Protein AF-A0A1T5D5Y9-F1 (afdb_monomer_lite)

InterPro domains:
  IPR007760 Manganese catalase [PF05067] (1-73)
  IPR009078 Ferritin-like superfamily [SSF47240] (1-70)
  IPR012347 Ferritin-like [G3DSA:1.20.1260.10] (1-78)

Radius of gyration: 20.39 Å; chains: 1; bounding box: 55×24×56 Å

Organism: NCBI:txid1507287

Secondary structure (DSSP, 8-state):
-----SS-SS----SS--HHHHHHHHHHHHSTTSHHHHHHHHHHHHHH---HHHHHHHHHHHHHHHHHHHHHHHHHSPP---GGG-SS-SSSTTSSSSS---

Foldseek 3Di:
DDDDDPDAPDDDDDPFADVVVLVVLVCLQDNCVHLVVVLVVLVVVLVVDPPPVVSVVSPVVSVVSVSVSVVSVVRNDGPPPPPVPPPPPPPPVVPPPPPDDD

Sequence (102 aa):
MFMHNKRLQYTVRVSEPNPALASLLLEQFGGPDGELAAAMRYFTQGLAEDDPGRKDRITTIATSIATRITIVARAMRPPKIDRKAAVPALLIFAKSNCMAAP

pLDDT: mean 78.89, std 21.31, range [30.95, 97.31]

Structure (mmCIF, N/CA/C/O backbone):
data_AF-A0A1T5D5Y9-F1
#
_entry.id   AF-A0A1T5D5Y9-F1
#
loop_
_atom_site.group_PDB
_atom_site.id
_atom_site.type_symbol
_atom_site.label_atom_id
_atom_site.label_alt_id
_atom_site.label_comp_id
_atom_site.label_asym_id
_atom_site.label_entity_id
_atom_site.label_seq_id
_atom_site.pdbx_PDB_ins_code
_atom_site.Cartn_x
_atom_site.Cartn_y
_atom_site.Cartn_z
_atom_site.occupancy
_atom_site.B_iso_or_equiv
_atom_site.auth_seq_id
_atom_site.auth_comp_id
_atom_site.auth_asym_id
_atom_site.auth_atom_id
_atom_site.pdbx_PDB_model_num
ATOM 1 N N . MET A 1 1 ? 16.516 3.342 -4.594 1.00 86.19 1 MET A N 1
ATOM 2 C CA . MET A 1 1 ? 16.690 3.634 -3.151 1.00 86.19 1 MET A CA 1
ATOM 3 C C . MET A 1 1 ? 15.465 4.395 -2.668 1.00 86.19 1 MET A C 1
ATOM 5 O O . MET A 1 1 ? 14.974 5.224 -3.421 1.00 86.19 1 MET A O 1
ATOM 9 N N . PHE A 1 2 ? 14.961 4.110 -1.464 1.00 91.06 2 PHE A N 1
ATOM 10 C CA . PHE A 1 2 ? 13.808 4.811 -0.884 1.00 91.06 2 PHE A CA 1
ATOM 11 C C . PHE A 1 2 ? 14.244 5.740 0.250 1.00 91.06 2 PHE A C 1
ATOM 13 O O . PHE A 1 2 ? 15.176 5.430 0.989 1.00 91.06 2 PHE A O 1
ATOM 20 N N . MET A 1 3 ? 13.529 6.852 0.411 1.00 93.62 3 MET A N 1
ATOM 21 C CA . MET A 1 3 ? 13.630 7.735 1.572 1.00 93.62 3 MET A CA 1
ATOM 22 C C . MET A 1 3 ? 12.248 7.886 2.200 1.00 93.62 3 MET A C 1
ATOM 24 O O . MET A 1 3 ? 11.262 8.087 1.494 1.00 93.62 3 MET A O 1
ATOM 28 N N . HIS A 1 4 ? 12.168 7.806 3.528 1.00 92.50 4 HIS A N 1
ATOM 29 C CA . HIS A 1 4 ? 10.912 7.974 4.254 1.00 92.50 4 HIS A CA 1
ATOM 30 C C . HIS A 1 4 ? 10.856 9.344 4.932 1.00 92.50 4 HIS A C 1
ATOM 32 O O . HIS A 1 4 ? 11.707 9.681 5.756 1.00 92.50 4 HIS A O 1
ATOM 38 N N . ASN A 1 5 ? 9.821 10.122 4.614 1.00 91.50 5 ASN A N 1
ATOM 39 C CA . ASN A 1 5 ? 9.489 11.352 5.322 1.00 91.50 5 ASN A CA 1
ATOM 40 C C . ASN A 1 5 ? 8.318 11.090 6.282 1.00 91.50 5 ASN A C 1
ATOM 42 O O . ASN A 1 5 ? 7.302 10.532 5.879 1.00 91.50 5 ASN A O 1
ATOM 46 N N . LYS A 1 6 ? 8.437 11.531 7.542 1.00 89.75 6 LYS A N 1
ATOM 47 C CA . LYS A 1 6 ? 7.370 11.389 8.552 1.00 89.75 6 LYS A CA 1
ATOM 48 C C . LYS A 1 6 ? 6.138 12.256 8.256 1.00 89.75 6 LYS A C 1
ATOM 50 O O . LYS A 1 6 ? 5.087 12.044 8.858 1.00 89.75 6 LYS A O 1
ATOM 55 N N . ARG A 1 7 ? 6.269 13.268 7.392 1.00 87.69 7 ARG A N 1
ATOM 56 C CA . ARG A 1 7 ? 5.151 14.112 6.957 1.00 87.69 7 ARG A CA 1
ATOM 57 C C . ARG A 1 7 ? 4.295 13.349 5.951 1.00 87.69 7 ARG A C 1
ATOM 59 O O . ARG A 1 7 ? 4.814 12.822 4.974 1.00 87.69 7 ARG A O 1
ATOM 66 N N . LEU A 1 8 ? 2.987 13.331 6.189 1.00 84.69 8 LEU A N 1
ATOM 67 C CA . LEU A 1 8 ? 2.023 12.744 5.263 1.00 84.69 8 LEU A CA 1
ATOM 68 C C . LEU A 1 8 ? 1.889 13.619 4.014 1.00 84.69 8 LEU A C 1
ATOM 70 O O . LEU A 1 8 ? 1.935 14.845 4.116 1.00 84.69 8 LEU A O 1
ATOM 74 N N . GLN A 1 9 ? 1.656 12.989 2.860 1.00 81.44 9 GLN A N 1
ATOM 75 C CA . GLN A 1 9 ? 1.346 13.700 1.613 1.00 81.44 9 GLN A CA 1
ATOM 76 C C . GLN A 1 9 ? 0.036 14.492 1.723 1.00 81.44 9 GLN A C 1
ATOM 78 O O . GLN A 1 9 ? -0.060 15.590 1.185 1.00 81.44 9 GLN A O 1
ATOM 83 N N . TYR A 1 10 ? -0.933 13.966 2.478 1.00 82.00 10 TYR A N 1
ATOM 84 C CA . TYR A 1 10 ? -2.170 14.658 2.826 1.00 82.00 10 TYR A CA 1
ATOM 85 C C . TYR A 1 10 ? -2.444 14.579 4.326 1.00 82.00 10 TYR A C 1
ATOM 87 O O . TYR A 1 10 ? -2.237 13.549 4.971 1.00 82.00 10 TYR A O 1
ATOM 95 N N . THR A 1 11 ? -2.922 15.690 4.892 1.00 82.06 11 THR A N 1
ATOM 96 C CA . THR A 1 11 ? -3.265 15.759 6.316 1.00 82.06 11 THR A CA 1
ATOM 97 C C . THR A 1 11 ? -4.588 15.046 6.561 1.00 82.06 11 THR A C 1
ATOM 99 O O . THR A 1 11 ? -5.636 15.514 6.130 1.00 82.06 11 THR A O 1
ATOM 102 N N . VAL A 1 12 ? -4.541 13.948 7.311 1.00 82.31 12 VAL A N 1
ATOM 103 C CA . VAL A 1 12 ? -5.733 13.214 7.751 1.00 82.31 12 VAL A CA 1
ATOM 104 C C . VAL A 1 12 ? -6.173 13.716 9.123 1.00 82.31 12 VAL A C 1
ATOM 106 O O . VAL A 1 12 ? -5.367 13.765 10.058 1.00 82.31 12 VAL A O 1
ATOM 109 N N . ARG A 1 13 ? -7.457 14.059 9.254 1.00 81.88 13 ARG A N 1
ATOM 110 C CA . ARG A 1 13 ? -8.103 14.432 10.519 1.00 81.88 13 ARG A CA 1
ATOM 111 C C . ARG A 1 13 ? -9.226 13.437 10.807 1.00 81.88 13 ARG A C 1
ATOM 113 O O . ARG A 1 13 ? -10.073 13.225 9.951 1.00 81.88 13 ARG A O 1
ATOM 120 N N . VAL A 1 14 ? -9.207 12.840 11.996 1.00 79.69 14 VAL A N 1
ATOM 121 C CA . VAL A 1 14 ? -10.227 11.895 12.476 1.00 79.69 14 VAL A CA 1
ATOM 122 C C . VAL A 1 14 ? -10.879 12.533 13.695 1.00 79.69 14 VAL A C 1
ATOM 124 O O . VAL A 1 14 ? -10.172 12.845 14.654 1.00 79.69 14 VAL A O 1
ATOM 127 N N . SER A 1 15 ? -12.186 12.782 13.632 1.00 79.88 15 SER A N 1
ATOM 128 C CA . SER A 1 15 ? -12.967 13.362 14.731 1.00 79.88 15 SER A CA 1
ATOM 129 C C . SER A 1 15 ? -13.251 12.324 15.813 1.00 79.88 15 SER A C 1
ATOM 131 O O . SER A 1 15 ? -12.945 12.548 16.981 1.00 79.88 15 SER A O 1
ATOM 133 N N . GLU A 1 16 ? -13.774 11.169 15.411 1.00 82.75 16 GLU A N 1
ATOM 134 C CA . GLU A 1 16 ? -14.196 10.090 16.299 1.00 82.75 16 GLU A CA 1
ATOM 135 C C . GLU A 1 16 ? -13.780 8.714 15.750 1.00 82.75 16 GLU A C 1
ATOM 137 O O . GLU A 1 16 ? -13.668 8.541 14.532 1.00 82.75 16 GLU A O 1
ATOM 142 N N . PRO A 1 17 ? -13.513 7.719 16.616 1.00 85.19 17 PRO A N 1
ATOM 143 C CA . PRO A 1 17 ? -13.281 6.349 16.172 1.00 85.19 17 PRO A CA 1
ATOM 144 C C . PRO A 1 17 ? -14.543 5.739 15.544 1.00 85.19 17 PRO A C 1
ATOM 146 O O . PRO A 1 17 ? -15.587 5.687 16.186 1.00 85.19 17 PRO A O 1
ATOM 149 N N . ASN A 1 18 ? -14.425 5.200 14.327 1.00 85.25 18 ASN A N 1
ATOM 150 C CA . ASN A 1 18 ? -15.490 4.440 13.669 1.00 85.25 18 ASN A CA 1
ATOM 151 C C . ASN A 1 18 ? -14.955 3.068 13.202 1.00 85.25 18 ASN A C 1
ATOM 153 O O . ASN A 1 18 ? -14.232 3.006 12.203 1.00 85.25 18 ASN A O 1
ATOM 157 N N . PRO A 1 19 ? -15.280 1.964 13.905 1.00 86.62 19 PRO A N 1
ATOM 158 C CA . PRO A 1 19 ? -14.745 0.640 13.592 1.00 86.62 19 PRO A CA 1
ATOM 159 C C . PRO A 1 19 ? -15.280 0.067 12.272 1.00 86.62 19 PRO A C 1
ATOM 161 O O . PRO A 1 19 ? -14.531 -0.607 11.574 1.00 86.62 19 PRO A O 1
ATOM 164 N N . ALA A 1 20 ? -16.523 0.376 11.885 1.00 88.38 20 ALA A N 1
ATOM 165 C CA . ALA A 1 20 ? -17.089 -0.090 10.617 1.00 88.38 20 ALA A CA 1
ATOM 166 C C . ALA A 1 20 ? -16.359 0.535 9.418 1.00 88.38 20 ALA A C 1
ATOM 168 O O . ALA A 1 20 ? -15.991 -0.159 8.472 1.00 88.38 20 ALA A O 1
ATOM 169 N N . LEU A 1 21 ? -16.067 1.839 9.493 1.00 85.06 21 LEU A N 1
ATOM 170 C CA . LEU A 1 21 ? -15.243 2.514 8.490 1.00 85.06 21 LEU A CA 1
ATOM 171 C C . LEU A 1 21 ? -13.805 1.975 8.489 1.00 85.06 21 LEU A C 1
ATOM 173 O O . LEU A 1 21 ? -13.225 1.789 7.423 1.00 85.06 21 LEU A O 1
ATOM 177 N N . ALA A 1 22 ? -13.230 1.692 9.662 1.00 87.31 22 ALA A N 1
ATOM 178 C CA . ALA A 1 22 ? -11.891 1.113 9.755 1.00 87.31 22 ALA A CA 1
ATOM 179 C C . ALA A 1 22 ? -11.804 -0.263 9.071 1.00 87.31 22 ALA A C 1
ATOM 181 O O . ALA A 1 22 ? -10.816 -0.529 8.394 1.00 87.31 22 ALA A O 1
ATOM 182 N N . SER A 1 23 ? -12.842 -1.101 9.172 1.00 88.50 23 SER A N 1
ATOM 183 C CA . SER A 1 23 ? -12.913 -2.377 8.447 1.00 88.50 23 SER A CA 1
ATOM 184 C C . SER A 1 23 ? -12.887 -2.197 6.927 1.00 88.50 23 SER A C 1
ATOM 186 O O . SER A 1 23 ? -12.173 -2.924 6.246 1.00 88.50 23 SER A O 1
ATOM 188 N N . LEU A 1 24 ? -13.590 -1.196 6.388 1.00 88.44 24 LEU A N 1
ATOM 189 C CA . LEU A 1 24 ? -13.534 -0.875 4.954 1.00 88.44 24 LEU A CA 1
ATOM 190 C C . LEU A 1 24 ? -12.159 -0.323 4.541 1.00 88.44 24 LEU A C 1
ATOM 192 O O . LEU A 1 24 ? -11.653 -0.624 3.464 1.00 88.44 24 LEU A O 1
ATOM 196 N N . LEU A 1 25 ? -11.519 0.465 5.407 1.00 90.12 25 LEU A N 1
ATOM 197 C CA . LEU A 1 25 ? -10.172 0.984 5.160 1.00 90.12 25 LEU A CA 1
ATOM 198 C C . LEU A 1 25 ? -9.094 -0.108 5.218 1.00 90.12 25 LEU A C 1
ATOM 200 O O . LEU A 1 25 ? -8.073 0.035 4.550 1.00 90.12 25 LEU A O 1
ATOM 204 N N . LEU A 1 26 ? -9.307 -1.198 5.963 1.00 90.69 26 LEU A N 1
ATOM 205 C CA . LEU A 1 26 ? -8.418 -2.365 5.932 1.00 90.69 26 LEU A CA 1
ATOM 206 C C . LEU A 1 26 ? -8.434 -3.048 4.563 1.00 90.69 26 LEU A C 1
ATOM 208 O O . LEU A 1 26 ? -7.371 -3.425 4.070 1.00 90.69 26 LEU A O 1
ATOM 212 N N . GLU A 1 27 ? -9.603 -3.132 3.929 1.00 91.06 27 GLU A N 1
ATOM 213 C CA . GLU A 1 27 ? -9.728 -3.630 2.557 1.00 91.06 27 GLU A CA 1
ATOM 214 C C . GLU A 1 27 ? -8.977 -2.717 1.577 1.00 91.06 27 GLU A C 1
ATOM 216 O O . GLU A 1 27 ? -8.163 -3.182 0.782 1.00 91.06 27 GLU A O 1
ATOM 221 N N . GLN A 1 28 ? -9.126 -1.395 1.709 1.00 89.44 28 GLN A N 1
ATOM 222 C CA . GLN A 1 28 ? -8.368 -0.446 0.886 1.00 89.44 28 GLN A CA 1
ATOM 223 C C . GLN A 1 28 ? -6.854 -0.503 1.153 1.00 89.44 28 GLN A C 1
ATOM 225 O O . GLN A 1 28 ? -6.052 -0.233 0.260 1.00 89.44 28 GLN A O 1
ATOM 230 N N . PHE A 1 29 ? -6.440 -0.839 2.374 1.00 91.88 29 PHE A N 1
ATOM 231 C CA . PHE A 1 29 ? -5.033 -0.953 2.742 1.00 91.88 29 PHE A CA 1
ATOM 232 C C . PHE A 1 29 ? -4.394 -2.217 2.154 1.00 91.88 29 PHE A C 1
ATOM 234 O O . PHE A 1 29 ? -3.368 -2.124 1.479 1.00 91.88 29 PHE A O 1
ATOM 241 N N . GLY A 1 30 ? -4.978 -3.387 2.430 1.00 89.75 30 GLY A N 1
ATOM 242 C CA . GLY A 1 30 ? -4.350 -4.694 2.210 1.00 89.75 30 GLY A CA 1
ATOM 243 C C . GLY A 1 30 ? -5.211 -5.730 1.487 1.00 89.75 30 GLY A C 1
ATOM 244 O O . GLY A 1 30 ? -4.773 -6.872 1.368 1.00 89.75 30 GLY A O 1
ATOM 245 N N . GLY A 1 31 ? -6.399 -5.359 1.013 1.00 91.38 31 GLY A N 1
ATOM 246 C CA . GLY A 1 31 ? -7.225 -6.211 0.164 1.00 91.38 31 GLY A CA 1
ATOM 247 C C . GLY A 1 31 ? -6.576 -6.495 -1.200 1.00 91.38 31 GLY A C 1
ATOM 248 O O . GLY A 1 31 ? -5.605 -5.830 -1.583 1.00 91.38 31 GLY A O 1
ATOM 249 N N . PRO A 1 32 ? -7.097 -7.469 -1.968 1.00 90.75 32 PRO A N 1
ATOM 250 C CA . PRO A 1 32 ? -6.592 -7.840 -3.298 1.00 90.75 32 PRO A CA 1
ATOM 251 C C . PRO A 1 32 ? -6.479 -6.656 -4.276 1.00 90.75 32 PRO A C 1
ATOM 253 O O . PRO A 1 32 ? -5.509 -6.557 -5.041 1.00 90.75 32 PRO A O 1
ATOM 256 N N . ASP A 1 33 ? -7.429 -5.723 -4.199 1.00 90.75 33 ASP A N 1
ATOM 257 C CA . ASP A 1 33 ? -7.458 -4.494 -4.998 1.00 90.75 33 ASP A CA 1
ATOM 258 C C . ASP A 1 33 ? -7.034 -3.246 -4.208 1.00 90.75 33 ASP A C 1
ATOM 260 O O . ASP A 1 33 ? -7.120 -2.121 -4.704 1.00 90.75 33 ASP A O 1
ATOM 264 N N . GLY A 1 34 ? -6.513 -3.445 -2.996 1.00 90.00 34 GLY A N 1
ATOM 265 C CA . GLY A 1 34 ? -6.023 -2.388 -2.127 1.00 90.00 34 GLY A CA 1
ATOM 266 C C . GLY A 1 34 ? -4.754 -1.705 -2.644 1.00 90.00 34 GLY A C 1
ATOM 267 O O . GLY A 1 34 ? -4.065 -2.149 -3.570 1.00 90.00 34 GLY A O 1
ATOM 268 N N . GLU A 1 35 ? -4.404 -0.598 -1.998 1.00 93.12 35 GLU A N 1
ATOM 269 C CA . GLU A 1 35 ? -3.279 0.250 -2.388 1.00 93.12 35 GLU A CA 1
ATOM 270 C C . GLU A 1 35 ? -1.933 -0.464 -2.259 1.00 93.12 35 GLU A C 1
ATOM 272 O O . GLU A 1 35 ? -1.049 -0.249 -3.089 1.00 93.12 35 GLU A O 1
ATOM 277 N N . LEU A 1 36 ? -1.778 -1.357 -1.274 1.00 93.12 36 LEU A N 1
ATOM 278 C CA . LEU A 1 36 ? -0.572 -2.174 -1.142 1.00 93.12 36 LEU A CA 1
ATOM 279 C C . LEU A 1 36 ? -0.388 -3.106 -2.339 1.00 93.12 36 LEU A C 1
ATOM 281 O O . LEU A 1 36 ? 0.698 -3.149 -2.922 1.00 93.12 36 LEU A O 1
ATOM 285 N N . ALA A 1 37 ? -1.450 -3.805 -2.741 1.00 93.38 37 ALA A N 1
ATOM 286 C CA . ALA A 1 37 ? -1.408 -4.702 -3.886 1.00 93.38 37 ALA A CA 1
ATOM 287 C C . ALA A 1 37 ? -1.107 -3.923 -5.178 1.00 93.38 37 ALA A C 1
ATOM 289 O O . ALA A 1 37 ? -0.231 -4.314 -5.952 1.00 93.38 37 ALA A O 1
ATOM 290 N N . ALA A 1 38 ? -1.751 -2.769 -5.379 1.00 93.06 38 ALA A N 1
ATOM 291 C CA . ALA A 1 38 ? -1.487 -1.904 -6.524 1.00 93.06 38 ALA A CA 1
ATOM 292 C C . ALA A 1 38 ? -0.046 -1.365 -6.546 1.00 93.06 38 ALA A C 1
ATOM 294 O O . ALA A 1 38 ? 0.609 -1.434 -7.587 1.00 93.06 38 ALA A O 1
ATOM 295 N N . ALA A 1 39 ? 0.480 -0.883 -5.414 1.00 94.19 39 ALA A N 1
ATOM 296 C CA . ALA A 1 39 ? 1.857 -0.400 -5.321 1.00 94.19 39 ALA A CA 1
ATOM 297 C C . ALA A 1 39 ? 2.860 -1.498 -5.701 1.00 94.19 39 ALA A C 1
ATOM 299 O O . ALA A 1 39 ? 3.759 -1.252 -6.502 1.00 94.19 39 ALA A O 1
ATOM 300 N N . MET A 1 40 ? 2.684 -2.721 -5.187 1.00 95.75 40 MET A N 1
ATOM 301 C CA . MET A 1 40 ? 3.574 -3.845 -5.499 1.00 95.75 40 MET A CA 1
ATOM 302 C C . MET A 1 40 ? 3.509 -4.260 -6.975 1.00 95.75 40 MET A C 1
ATOM 304 O O . MET A 1 40 ? 4.550 -4.540 -7.576 1.00 95.75 40 MET A O 1
ATOM 308 N N . ARG A 1 41 ? 2.322 -4.234 -7.599 1.00 96.38 41 ARG A N 1
ATOM 309 C CA . ARG A 1 41 ? 2.179 -4.476 -9.047 1.00 96.38 41 ARG A CA 1
ATOM 310 C C . ARG A 1 41 ? 2.968 -3.454 -9.867 1.00 96.38 41 ARG A C 1
ATOM 312 O O . ARG A 1 41 ? 3.758 -3.843 -10.719 1.00 96.38 41 ARG A O 1
ATOM 319 N N . TYR A 1 42 ? 2.829 -2.160 -9.578 1.00 96.00 42 TYR A N 1
ATOM 320 C CA . TYR A 1 42 ? 3.581 -1.139 -10.314 1.00 96.00 42 TYR A CA 1
ATOM 321 C C . TYR A 1 42 ? 5.085 -1.163 -10.004 1.00 96.00 42 TYR A C 1
ATOM 323 O O . TYR A 1 42 ? 5.883 -0.910 -10.900 1.00 96.00 42 TYR A O 1
ATOM 331 N N . PHE A 1 43 ? 5.511 -1.522 -8.787 1.00 95.50 43 PHE A N 1
ATOM 332 C CA . PHE A 1 43 ? 6.941 -1.687 -8.497 1.00 95.50 43 PHE A CA 1
ATOM 333 C C . PHE A 1 43 ? 7.562 -2.841 -9.277 1.00 95.50 43 PHE A C 1
ATOM 335 O O . PHE A 1 43 ? 8.617 -2.667 -9.879 1.00 95.50 43 PHE A O 1
ATOM 342 N N . THR A 1 44 ? 6.913 -4.005 -9.289 1.00 96.50 44 THR A N 1
ATOM 343 C CA . THR A 1 44 ? 7.415 -5.169 -10.034 1.00 96.50 44 THR A CA 1
ATOM 344 C C . THR A 1 44 ? 7.463 -4.894 -11.537 1.00 96.50 44 THR A C 1
ATOM 346 O O . THR A 1 44 ? 8.463 -5.217 -12.172 1.00 96.50 44 THR A O 1
ATOM 349 N N . GLN A 1 45 ? 6.462 -4.195 -12.084 1.00 96.19 45 GLN A N 1
ATOM 350 C CA . GLN A 1 45 ? 6.477 -3.717 -13.472 1.00 96.19 45 GLN A CA 1
ATOM 351 C C . GLN A 1 45 ? 7.617 -2.725 -13.735 1.00 96.19 45 GLN A C 1
ATOM 353 O O . GLN A 1 45 ? 8.346 -2.880 -14.707 1.00 96.19 45 GLN A O 1
ATOM 358 N N . GLY A 1 46 ? 7.816 -1.732 -12.864 1.00 95.50 46 GLY A N 1
ATOM 359 C CA . GLY A 1 46 ? 8.883 -0.740 -13.025 1.00 95.50 46 GLY A CA 1
ATOM 360 C C . GLY A 1 46 ? 10.286 -1.347 -12.936 1.00 95.50 46 GLY A C 1
ATOM 361 O O . GLY A 1 46 ? 11.194 -0.907 -13.637 1.00 95.50 46 GLY A O 1
ATOM 362 N N . LEU A 1 47 ? 10.483 -2.382 -12.114 1.00 94.62 47 LEU A N 1
ATOM 363 C CA . LEU A 1 47 ? 11.758 -3.102 -12.038 1.00 94.62 47 LEU A CA 1
ATOM 364 C C . LEU A 1 47 ? 12.063 -3.891 -13.317 1.00 94.62 47 LEU A C 1
ATOM 366 O O . LEU A 1 47 ? 13.228 -3.953 -13.702 1.00 94.62 47 LEU A O 1
ATOM 370 N N . ALA A 1 48 ? 11.031 -4.444 -13.957 1.00 96.69 48 ALA A N 1
ATOM 371 C CA . ALA A 1 48 ? 11.130 -5.221 -15.192 1.00 96.69 48 ALA A CA 1
ATOM 372 C C . ALA A 1 48 ? 11.090 -4.370 -16.478 1.00 96.69 48 ALA A C 1
ATOM 374 O O . ALA A 1 48 ? 11.187 -4.926 -17.565 1.00 96.69 48 ALA A O 1
ATOM 375 N N . GLU A 1 49 ? 10.916 -3.049 -16.375 1.00 97.19 49 GLU A N 1
ATOM 376 C CA . GLU A 1 49 ? 10.868 -2.151 -17.532 1.00 97.19 49 GLU A CA 1
ATOM 377 C C . GLU A 1 49 ? 12.275 -1.695 -17.948 1.00 97.19 49 GLU A C 1
ATOM 379 O O . GLU A 1 49 ? 13.096 -1.285 -17.108 1.00 97.19 49 GLU A O 1
ATOM 384 N N . ASP A 1 50 ? 12.503 -1.727 -19.262 1.00 96.44 50 ASP A N 1
ATOM 385 C CA . ASP A 1 50 ? 13.765 -1.379 -19.918 1.00 96.44 50 ASP A CA 1
ATOM 386 C C . ASP A 1 50 ? 13.737 0.044 -20.488 1.00 96.44 50 ASP A C 1
ATOM 388 O O . ASP A 1 50 ? 14.769 0.715 -20.531 1.00 96.44 50 ASP A O 1
ATOM 392 N N . ASP A 1 51 ? 12.557 0.536 -20.886 1.00 97.31 51 ASP A N 1
ATOM 393 C CA . ASP A 1 51 ? 12.369 1.905 -21.367 1.00 97.31 51 ASP A CA 1
ATOM 394 C C . ASP A 1 51 ? 12.547 2.910 -20.211 1.00 97.31 51 ASP A C 1
A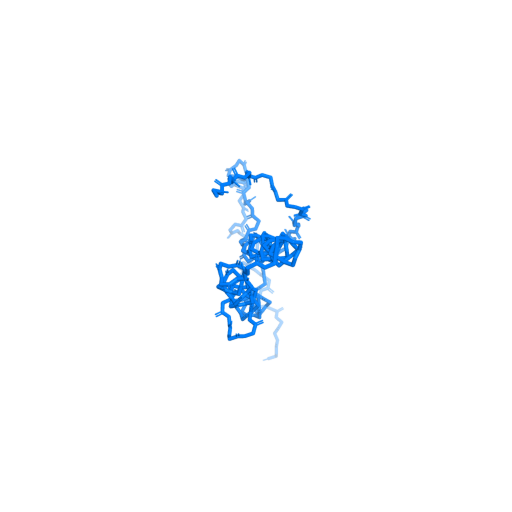TOM 396 O O . ASP A 1 51 ? 11.728 2.923 -19.283 1.00 97.31 51 ASP A O 1
ATOM 400 N N . PRO A 1 52 ? 13.564 3.795 -20.245 1.00 94.81 52 PRO A N 1
ATOM 401 C CA . PRO A 1 52 ? 13.846 4.692 -19.127 1.00 94.81 52 PRO A CA 1
ATOM 402 C C . PRO A 1 52 ? 12.696 5.653 -18.797 1.00 94.81 52 PRO A C 1
ATOM 404 O O . PRO A 1 52 ? 12.438 5.922 -17.624 1.00 94.81 52 PRO A O 1
ATOM 407 N N . GLY A 1 53 ? 11.982 6.155 -19.809 1.00 95.69 53 GLY A N 1
ATOM 408 C CA . GLY A 1 53 ? 10.885 7.104 -19.611 1.00 95.69 53 GLY A CA 1
ATOM 409 C C . GLY A 1 53 ? 9.647 6.429 -19.027 1.00 95.69 53 GLY A C 1
ATOM 410 O O . GLY A 1 53 ? 8.981 6.967 -18.138 1.00 95.69 53 GLY A O 1
ATOM 411 N N . ARG A 1 54 ? 9.350 5.209 -19.481 1.00 94.88 54 ARG A N 1
ATOM 412 C CA . ARG A 1 54 ? 8.232 4.423 -18.950 1.00 94.88 54 ARG A CA 1
ATOM 413 C C . ARG A 1 54 ? 8.525 3.927 -17.541 1.00 94.88 54 ARG A C 1
ATOM 415 O O . ARG A 1 54 ? 7.660 4.028 -16.672 1.00 94.88 54 ARG A O 1
ATOM 422 N N . LYS A 1 55 ? 9.759 3.490 -17.294 1.00 96.44 55 LYS A N 1
ATOM 423 C CA . LYS A 1 55 ? 10.252 3.088 -15.977 1.00 96.44 55 LYS A CA 1
ATOM 424 C C . LYS A 1 55 ? 10.130 4.208 -14.953 1.00 96.44 55 LYS A C 1
ATOM 426 O O . LYS A 1 55 ? 9.619 3.964 -13.858 1.00 96.44 55 LYS A O 1
ATOM 431 N N . ASP A 1 56 ? 10.546 5.424 -15.304 1.00 96.19 56 ASP A N 1
ATOM 432 C CA . ASP A 1 56 ? 10.430 6.594 -14.429 1.00 96.19 56 ASP A CA 1
ATOM 433 C C . ASP A 1 56 ? 8.967 6.885 -14.067 1.00 96.19 56 ASP A C 1
ATOM 435 O O . ASP A 1 56 ? 8.603 6.988 -12.889 1.00 96.19 56 ASP A O 1
ATOM 439 N N . ARG A 1 57 ? 8.086 6.894 -15.074 1.00 95.44 57 ARG A N 1
ATOM 440 C CA . ARG A 1 57 ? 6.651 7.114 -14.871 1.00 95.44 57 ARG A CA 1
ATOM 441 C C . ARG A 1 57 ? 6.020 6.042 -13.981 1.00 95.44 57 ARG A C 1
ATOM 443 O O . ARG A 1 57 ? 5.296 6.378 -13.044 1.00 95.44 57 ARG A O 1
ATOM 450 N N . ILE A 1 58 ? 6.286 4.766 -14.255 1.00 96.56 58 ILE A N 1
ATOM 451 C CA . ILE A 1 58 ? 5.734 3.636 -13.493 1.00 96.56 58 ILE A CA 1
ATOM 452 C C . ILE A 1 58 ? 6.241 3.669 -12.047 1.00 96.56 58 ILE A C 1
ATOM 454 O O . ILE A 1 58 ? 5.452 3.540 -11.111 1.00 96.56 58 ILE A O 1
ATOM 458 N N . THR A 1 59 ? 7.536 3.910 -11.844 1.00 93.38 59 THR A N 1
ATOM 459 C CA . THR A 1 59 ? 8.141 3.971 -10.505 1.00 93.38 59 THR A CA 1
ATOM 460 C C . THR A 1 59 ? 7.610 5.163 -9.703 1.00 93.38 59 THR A C 1
ATOM 462 O O . THR A 1 59 ? 7.363 5.048 -8.497 1.00 93.38 59 THR A O 1
ATOM 465 N N . THR A 1 60 ? 7.346 6.291 -10.366 1.00 95.00 60 THR A N 1
ATOM 466 C CA . THR A 1 60 ? 6.700 7.464 -9.761 1.00 95.00 60 THR A CA 1
ATOM 467 C C . THR A 1 60 ? 5.261 7.157 -9.334 1.00 95.00 60 THR A C 1
ATOM 469 O O . THR A 1 60 ? 4.869 7.480 -8.208 1.00 95.00 60 THR A O 1
ATOM 472 N N . ILE A 1 61 ? 4.482 6.468 -10.177 1.00 94.56 61 ILE A N 1
ATOM 473 C CA . ILE A 1 61 ? 3.123 6.012 -9.836 1.00 94.56 61 ILE A CA 1
ATOM 474 C C . ILE A 1 61 ? 3.160 5.052 -8.641 1.00 94.56 61 ILE A C 1
ATOM 476 O O . ILE A 1 61 ? 2.426 5.257 -7.672 1.00 94.56 61 ILE A O 1
ATOM 480 N N . ALA A 1 62 ? 4.045 4.052 -8.666 1.00 94.31 62 ALA A N 1
ATOM 481 C CA . ALA A 1 62 ? 4.201 3.084 -7.581 1.00 94.31 62 ALA A CA 1
ATOM 482 C C . ALA A 1 62 ? 4.524 3.777 -6.245 1.00 94.31 62 ALA A C 1
ATOM 484 O O . ALA A 1 62 ? 3.909 3.488 -5.218 1.00 94.31 62 ALA A O 1
ATOM 485 N N . THR A 1 63 ? 5.423 4.765 -6.272 1.00 93.31 63 THR A N 1
ATOM 486 C CA . THR A 1 63 ? 5.813 5.553 -5.092 1.00 93.31 63 THR A CA 1
ATOM 487 C C . THR A 1 63 ? 4.663 6.421 -4.563 1.00 93.31 63 THR A C 1
ATOM 489 O O . THR A 1 63 ? 4.466 6.526 -3.348 1.00 93.31 63 THR A O 1
ATOM 492 N N . SER A 1 64 ? 3.858 7.014 -5.452 1.00 93.44 64 SER A N 1
ATOM 493 C CA . SER A 1 64 ? 2.656 7.755 -5.053 1.00 93.44 64 SER A CA 1
ATOM 494 C C . SER A 1 64 ? 1.640 6.850 -4.360 1.00 93.44 64 SER A C 1
ATOM 496 O O . SER A 1 64 ? 1.146 7.212 -3.293 1.00 93.44 64 SER A O 1
ATOM 498 N N . ILE A 1 65 ? 1.351 5.674 -4.922 1.00 90.81 65 ILE A N 1
ATOM 499 C CA . ILE A 1 65 ? 0.396 4.725 -4.333 1.00 90.81 65 ILE A CA 1
ATOM 500 C C . ILE A 1 65 ? 0.925 4.210 -2.989 1.00 90.81 65 ILE A C 1
ATOM 502 O O . ILE A 1 65 ? 0.181 4.187 -2.014 1.00 90.81 65 ILE A O 1
ATOM 506 N N . ALA A 1 66 ? 2.225 3.921 -2.883 1.00 90.5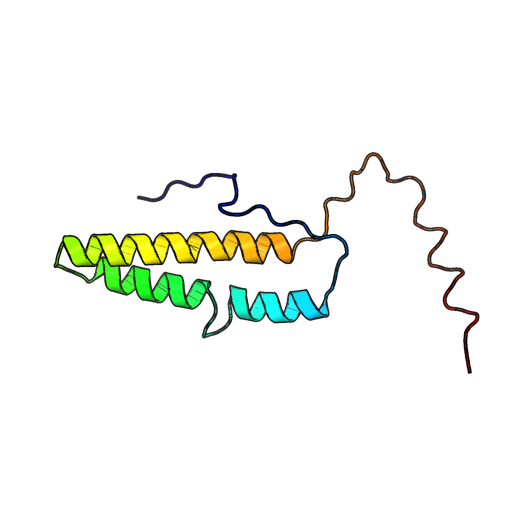0 66 ALA A N 1
ATOM 507 C CA . ALA A 1 66 ? 2.848 3.523 -1.621 1.00 90.50 66 ALA A CA 1
ATOM 508 C C . ALA A 1 66 ? 2.697 4.586 -0.515 1.00 90.50 66 ALA A C 1
ATOM 510 O O . ALA A 1 66 ? 2.571 4.259 0.664 1.00 90.50 66 ALA A O 1
ATOM 511 N N . THR A 1 67 ? 2.661 5.869 -0.886 1.00 90.19 67 THR A N 1
ATOM 512 C CA . THR A 1 67 ? 2.413 6.957 0.067 1.00 90.19 67 THR A CA 1
ATOM 513 C C . THR A 1 67 ? 0.955 6.985 0.540 1.00 90.19 67 THR A C 1
ATOM 515 O O . THR A 1 67 ? 0.706 7.288 1.709 1.00 90.19 67 THR A O 1
ATOM 518 N N . ARG A 1 68 ? -0.016 6.609 -0.303 1.00 89.50 68 ARG A N 1
ATOM 519 C CA . ARG A 1 68 ? -1.440 6.550 0.083 1.00 89.50 68 ARG A CA 1
ATOM 520 C C . ARG A 1 68 ? -1.715 5.517 1.177 1.00 89.50 68 ARG A C 1
ATOM 522 O O . ARG A 1 68 ? -2.444 5.818 2.119 1.00 89.50 68 ARG A O 1
ATOM 529 N N . ILE A 1 69 ? -0.975 4.410 1.180 1.00 90.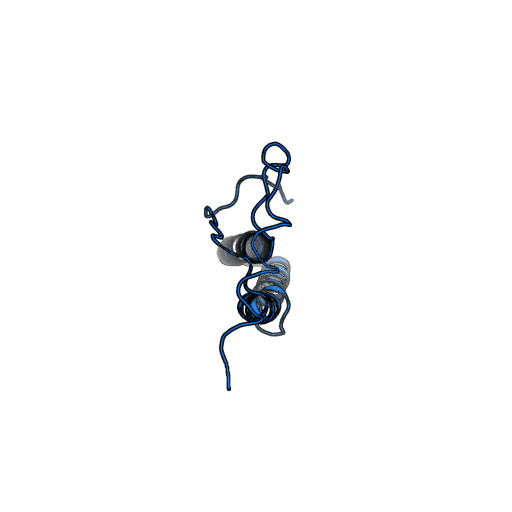50 69 ILE A N 1
ATOM 530 C CA . ILE A 1 69 ? -1.038 3.385 2.233 1.00 90.50 69 ILE A CA 1
ATOM 531 C C . ILE A 1 69 ? -0.807 4.007 3.626 1.00 90.50 69 ILE A C 1
ATOM 533 O O . ILE A 1 69 ? -1.462 3.649 4.607 1.00 90.50 69 ILE A O 1
ATOM 537 N N . THR A 1 70 ? 0.085 5.004 3.728 1.00 88.38 70 THR A N 1
ATOM 538 C CA . THR A 1 70 ? 0.348 5.721 4.991 1.00 88.38 70 THR A CA 1
ATOM 539 C C . THR A 1 70 ? -0.808 6.630 5.423 1.00 88.38 70 THR A C 1
ATOM 541 O O . THR A 1 70 ? -1.030 6.820 6.621 1.00 88.38 70 THR A O 1
ATOM 544 N N . ILE A 1 71 ? -1.569 7.164 4.464 1.00 88.25 71 ILE A N 1
ATOM 545 C CA . ILE A 1 71 ? -2.766 7.984 4.687 1.00 88.25 71 ILE A CA 1
ATOM 546 C C . ILE A 1 71 ? -3.900 7.089 5.199 1.00 88.25 71 ILE A C 1
ATOM 548 O O . ILE A 1 71 ? -4.492 7.401 6.234 1.00 88.25 71 ILE A O 1
ATOM 552 N N . VAL A 1 72 ? -4.141 5.945 4.549 1.00 87.56 72 VAL A N 1
ATOM 553 C CA . VAL A 1 72 ? -5.145 4.955 4.979 1.00 87.56 72 VAL A CA 1
ATOM 554 C C . VAL A 1 72 ? -4.821 4.438 6.385 1.00 87.56 72 VAL A C 1
ATOM 556 O O . VAL A 1 72 ? -5.668 4.474 7.279 1.00 87.56 72 VAL A O 1
ATOM 559 N N . ALA A 1 73 ? -3.559 4.085 6.647 1.00 87.56 73 ALA A N 1
ATOM 560 C CA . ALA A 1 73 ? -3.106 3.698 7.985 1.00 87.56 73 ALA A CA 1
ATOM 561 C C . ALA A 1 73 ? -3.294 4.804 9.035 1.00 87.56 73 ALA A C 1
ATOM 563 O O . ALA A 1 73 ? -3.624 4.526 10.191 1.00 87.56 73 ALA A O 1
ATOM 564 N N . ARG A 1 74 ? -3.092 6.075 8.662 1.00 87.94 74 ARG A N 1
ATOM 565 C CA . ARG A 1 74 ? -3.313 7.204 9.573 1.00 87.94 74 ARG A CA 1
ATOM 566 C C . ARG A 1 74 ? -4.787 7.354 9.942 1.00 87.94 74 ARG A C 1
ATOM 568 O O . ARG A 1 74 ? -5.048 7.685 11.100 1.00 87.94 74 ARG A O 1
ATOM 575 N N . ALA A 1 75 ? -5.691 7.134 8.989 1.00 85.12 75 ALA A N 1
ATOM 576 C CA . ALA A 1 75 ? -7.138 7.264 9.157 1.00 85.12 75 ALA A CA 1
ATOM 577 C C . ALA A 1 75 ? -7.732 6.185 10.074 1.00 85.12 75 ALA A C 1
ATOM 579 O O . ALA A 1 75 ? -8.634 6.477 10.849 1.00 85.12 75 ALA A O 1
ATOM 580 N N . MET A 1 76 ? -7.181 4.967 10.053 1.00 83.56 76 MET A N 1
ATOM 581 C CA . MET A 1 76 ? -7.605 3.883 10.952 1.00 83.56 76 MET A CA 1
ATOM 582 C C . MET A 1 76 ? -7.156 4.086 12.406 1.00 83.56 76 MET A C 1
ATOM 584 O O . MET A 1 76 ? -7.664 3.437 13.320 1.00 83.56 76 MET A O 1
ATOM 588 N N . ARG A 1 77 ? -6.175 4.963 12.651 1.00 81.81 77 ARG A N 1
ATOM 589 C CA . ARG A 1 77 ? -5.638 5.181 13.995 1.00 81.81 77 ARG A CA 1
ATOM 590 C C . ARG A 1 77 ? -6.578 6.100 14.782 1.00 81.81 77 ARG A C 1
ATOM 592 O O . ARG A 1 77 ? -6.867 7.193 14.288 1.00 81.81 77 ARG A O 1
ATOM 599 N N . PRO A 1 78 ? -6.976 5.740 16.019 1.00 71.94 78 PRO A N 1
ATOM 600 C CA . PRO A 1 78 ? -7.778 6.635 16.844 1.00 71.94 78 PRO A CA 1
ATOM 601 C C . PRO A 1 78 ? -7.062 7.985 17.023 1.00 71.94 78 PRO A C 1
ATOM 603 O O . PRO A 1 78 ? -5.817 8.030 17.004 1.00 71.94 78 PRO A O 1
ATOM 606 N N . PRO A 1 79 ? -7.810 9.096 17.177 1.00 70.88 79 PRO A N 1
ATOM 607 C CA . PRO A 1 79 ? -7.210 10.385 17.481 1.00 70.88 79 PRO A CA 1
ATOM 608 C C . PRO A 1 79 ? -6.305 10.225 18.702 1.00 70.88 79 PRO A C 1
ATOM 610 O O . PRO A 1 79 ? -6.620 9.490 19.640 1.00 70.88 79 PRO A O 1
ATOM 613 N N . LYS A 1 80 ? -5.131 10.869 18.674 1.00 59.06 80 LYS A N 1
ATOM 614 C CA . LYS A 1 80 ? -4.269 10.898 19.855 1.00 59.06 80 LYS A CA 1
ATOM 615 C C . LYS A 1 80 ? -5.065 11.619 20.938 1.00 59.06 80 LYS A C 1
ATOM 617 O O . LYS A 1 80 ? -5.177 12.837 20.879 1.00 59.06 80 LYS A O 1
ATOM 622 N N . ILE A 1 81 ? -5.617 10.870 21.888 1.00 50.69 81 ILE A N 1
ATOM 623 C CA . ILE A 1 81 ? -6.065 11.430 23.157 1.00 50.69 81 ILE A CA 1
ATOM 624 C C . ILE A 1 81 ? -4.815 12.080 23.740 1.00 50.69 81 ILE A C 1
ATOM 626 O O . ILE A 1 81 ? -3.827 11.390 24.016 1.00 50.69 81 ILE A O 1
ATOM 630 N N . ASP A 1 82 ? -4.808 13.408 23.825 1.00 43.00 82 ASP A N 1
ATOM 631 C CA . ASP A 1 82 ? -3.766 14.104 24.559 1.00 43.00 82 ASP A CA 1
ATOM 632 C C . ASP A 1 82 ? -3.818 13.572 25.994 1.00 43.00 82 ASP A C 1
ATOM 634 O O . ASP A 1 82 ? -4.809 13.742 26.704 1.00 43.00 82 ASP A O 1
ATOM 638 N N . ARG A 1 83 ? -2.765 12.859 26.409 1.00 44.41 83 ARG A N 1
ATOM 639 C CA . ARG A 1 83 ? -2.678 12.255 27.743 1.00 44.41 83 ARG A CA 1
ATOM 640 C C . ARG A 1 83 ? -2.714 13.310 28.858 1.00 44.41 83 ARG A C 1
ATOM 642 O O . ARG A 1 83 ? -2.893 12.933 30.009 1.00 44.41 83 ARG A O 1
ATOM 649 N N . LYS A 1 84 ? -2.603 14.609 28.543 1.00 42.62 84 LYS A N 1
ATOM 650 C CA . LYS A 1 84 ? -2.833 15.710 29.495 1.00 42.62 84 LYS A CA 1
ATOM 651 C C . LYS A 1 84 ? -4.309 16.053 29.736 1.00 42.62 84 LYS A C 1
ATOM 653 O O . LYS A 1 84 ? -4.590 16.799 30.665 1.00 42.62 84 LYS A O 1
ATOM 658 N N . ALA A 1 85 ? -5.243 15.477 28.979 1.00 43.94 85 ALA A N 1
ATOM 659 C CA . ALA A 1 85 ? -6.687 15.587 29.207 1.00 43.94 85 ALA A CA 1
ATOM 660 C C . ALA A 1 85 ? -7.300 14.289 29.776 1.00 43.94 85 ALA A C 1
ATOM 662 O O . ALA A 1 85 ? -8.503 14.053 29.676 1.00 43.94 85 ALA A O 1
ATOM 663 N N . ALA A 1 86 ? -6.481 13.422 30.379 1.00 41.53 86 ALA A N 1
ATOM 664 C CA . ALA A 1 86 ? -6.929 12.186 31.016 1.00 41.53 86 ALA A CA 1
ATOM 665 C C . ALA A 1 86 ? -7.405 12.411 32.465 1.00 41.53 86 ALA A C 1
ATOM 667 O O . ALA A 1 86 ? -6.925 11.751 33.376 1.00 41.53 86 ALA A O 1
ATOM 668 N N . VAL A 1 87 ? -8.343 13.337 32.679 1.00 33.78 87 VAL A N 1
ATOM 669 C CA . VAL A 1 87 ? -9.162 13.465 33.901 1.00 33.78 87 VAL A CA 1
ATOM 670 C C . VAL A 1 87 ? -10.440 14.224 33.497 1.00 33.78 87 VAL A C 1
ATOM 672 O O . VAL A 1 87 ? -10.297 15.360 33.056 1.00 33.78 87 VAL A O 1
ATOM 675 N N . P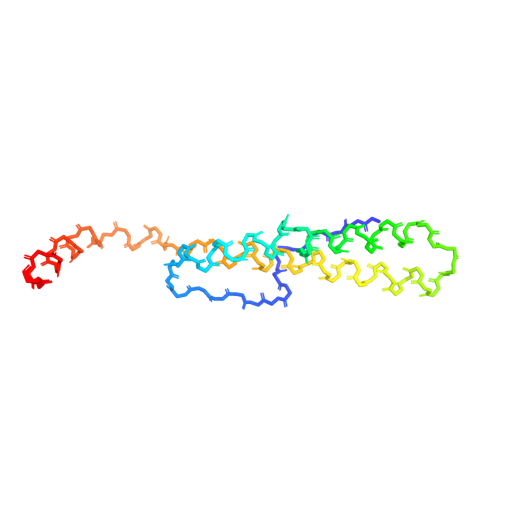RO A 1 88 ? -11.691 13.731 33.625 1.00 38.94 88 PRO A N 1
ATOM 676 C CA . PRO A 1 88 ? -12.239 12.383 33.769 1.00 38.94 88 PRO A CA 1
ATOM 677 C C . PRO A 1 88 ? -13.371 12.128 32.727 1.00 38.94 88 PRO A C 1
ATOM 679 O O . PRO A 1 88 ? -14.508 12.547 32.918 1.00 38.94 88 PRO A O 1
ATOM 682 N N . ALA A 1 89 ? -13.115 11.398 31.635 1.00 39.94 89 ALA A N 1
ATOM 683 C CA . ALA A 1 89 ? -14.164 11.023 30.660 1.00 39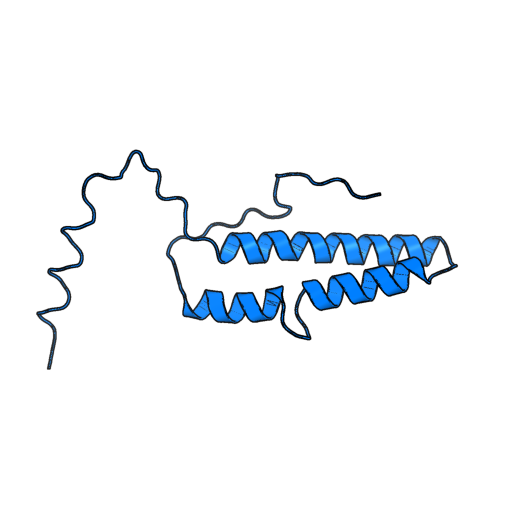.94 89 ALA A CA 1
ATOM 684 C C . ALA A 1 89 ? -14.811 9.644 30.935 1.00 39.94 89 ALA A C 1
ATOM 686 O O . ALA A 1 89 ? -15.632 9.171 30.154 1.00 39.94 89 ALA A O 1
ATOM 687 N N . LEU A 1 90 ? -14.464 8.999 32.057 1.00 36.19 90 LEU A N 1
ATOM 688 C CA . LEU A 1 90 ? -14.975 7.675 32.446 1.00 36.19 90 LEU A CA 1
ATOM 689 C C . LEU A 1 90 ? -16.303 7.732 33.237 1.00 36.19 90 LEU A C 1
ATOM 691 O O . LEU A 1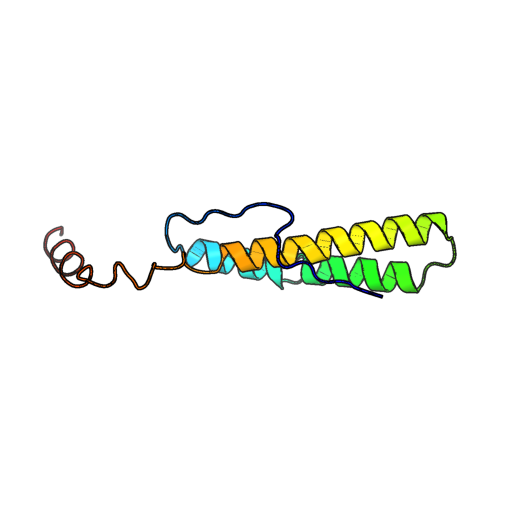 90 ? -16.831 6.693 33.610 1.00 36.19 90 LEU A O 1
ATOM 695 N N . LEU A 1 91 ? -16.866 8.924 33.486 1.00 37.22 91 LEU A N 1
ATOM 696 C CA . LEU A 1 91 ? -18.092 9.091 34.289 1.00 37.22 91 LEU A CA 1
ATOM 697 C C . LEU A 1 91 ? -19.332 9.540 33.489 1.00 37.22 91 LEU A C 1
ATOM 699 O O . LEU A 1 91 ? -20.420 9.611 34.054 1.00 37.22 91 LEU A O 1
ATOM 703 N N . ILE A 1 92 ? -19.198 9.833 32.189 1.00 42.56 92 ILE A N 1
ATOM 704 C CA . ILE A 1 92 ? -20.298 10.402 31.381 1.00 42.56 92 ILE A CA 1
ATOM 705 C C . ILE A 1 92 ? -20.968 9.352 30.473 1.00 42.56 92 ILE A C 1
ATOM 707 O O . ILE A 1 92 ? -22.166 9.444 30.227 1.00 42.56 92 ILE A O 1
ATOM 711 N N . PHE A 1 93 ? -20.268 8.291 30.048 1.00 36.03 93 PHE A N 1
ATOM 712 C CA . PHE A 1 93 ? -20.851 7.300 29.124 1.00 36.03 93 PHE A CA 1
ATOM 713 C C . PHE A 1 93 ? -21.673 6.186 29.808 1.00 36.03 93 PHE A C 1
ATOM 715 O O . PHE A 1 93 ? -22.485 5.536 29.159 1.00 36.03 93 PHE A O 1
ATOM 722 N N . ALA A 1 94 ? -21.535 5.989 31.126 1.00 39.66 94 ALA A N 1
ATOM 723 C CA . ALA A 1 94 ? -22.291 4.967 31.865 1.00 39.66 94 ALA A CA 1
ATOM 724 C C . ALA A 1 94 ? -23.719 5.396 32.268 1.00 39.66 94 ALA A C 1
ATOM 726 O O . ALA A 1 94 ? -24.477 4.573 32.771 1.00 39.66 94 ALA A O 1
ATOM 727 N N . LYS A 1 95 ? -24.104 6.667 32.071 1.00 40.97 95 LYS A N 1
ATOM 728 C CA . LYS A 1 95 ? -25.419 7.184 32.502 1.00 40.97 95 LYS A CA 1
ATOM 729 C C . LYS A 1 95 ? -26.436 7.422 31.384 1.00 40.97 95 LYS A C 1
ATOM 731 O O . LYS A 1 95 ? -27.613 7.537 31.700 1.00 40.97 95 LYS A O 1
ATOM 736 N N . SER A 1 96 ? -26.033 7.439 30.112 1.00 40.78 96 SER A N 1
ATOM 737 C CA . SER A 1 96 ? -26.961 7.775 29.015 1.00 40.78 96 SER A CA 1
ATOM 738 C C . SER A 1 96 ? -27.563 6.583 28.262 1.00 40.78 96 SER A C 1
ATOM 740 O O . SER A 1 96 ? -28.496 6.797 27.502 1.00 40.78 96 SER A O 1
ATOM 742 N N . ASN A 1 97 ? -27.118 5.340 28.498 1.00 37.38 97 ASN A N 1
ATOM 743 C CA . ASN A 1 97 ? -27.635 4.158 27.777 1.00 37.38 97 ASN A CA 1
ATOM 744 C C . ASN A 1 97 ? -28.493 3.189 28.617 1.00 37.38 97 ASN A C 1
ATOM 746 O O . ASN A 1 97 ? -28.829 2.115 28.132 1.00 37.38 97 ASN A O 1
ATOM 750 N N . CYS A 1 98 ? -28.899 3.557 29.840 1.00 39.38 98 CYS A N 1
ATOM 751 C CA . CYS A 1 98 ? -29.862 2.767 30.632 1.00 39.38 98 CYS A CA 1
ATOM 752 C C . CYS A 1 98 ? -31.291 3.347 30.661 1.00 39.38 98 CYS A C 1
ATOM 754 O O . CYS A 1 98 ? -32.143 2.801 31.352 1.00 39.38 98 CYS A O 1
ATOM 756 N N . MET A 1 99 ? -31.588 4.434 29.938 1.00 41.91 99 MET A N 1
ATOM 757 C CA . MET A 1 99 ? -32.928 5.049 29.926 1.00 41.91 99 MET A CA 1
ATOM 758 C C . MET A 1 99 ? -33.327 5.526 28.521 1.00 41.91 99 MET A C 1
ATOM 760 O O . MET A 1 99 ? -33.452 6.721 28.294 1.00 41.91 99 MET A O 1
ATOM 764 N N . ALA A 1 100 ? -33.484 4.599 27.573 1.00 37.75 100 ALA A N 1
ATOM 765 C CA . ALA A 1 100 ? -34.264 4.762 26.333 1.00 37.75 100 ALA A CA 1
ATOM 766 C C . ALA A 1 100 ? -34.219 3.423 25.566 1.00 37.75 100 ALA A C 1
ATOM 768 O O . ALA A 1 100 ? -33.362 3.232 24.713 1.00 37.75 100 ALA A O 1
ATOM 769 N N . ALA A 1 101 ? -34.930 2.400 26.047 1.00 30.95 101 ALA A N 1
ATOM 770 C CA . ALA A 1 101 ? -36.295 2.037 25.617 1.00 30.95 101 ALA A CA 1
ATOM 771 C C . ALA A 1 101 ? -36.275 1.044 24.433 1.00 30.95 101 ALA A C 1
ATOM 773 O O . ALA A 1 101 ? -35.308 1.052 23.670 1.00 30.95 101 ALA A O 1
ATOM 774 N N . PRO A 1 102 ? -37.335 0.251 24.196 1.00 39.12 102 PRO A N 1
ATOM 775 C CA . PRO A 1 102 ? -38.523 -0.023 25.016 1.00 39.12 102 PRO A CA 1
ATOM 776 C C . PRO A 1 102 ? -38.448 -1.328 25.831 1.00 39.12 102 PRO A C 1
ATOM 778 O O . PRO A 1 102 ? -37.690 -2.245 25.444 1.00 39.12 102 PRO A O 1
#